Protein AF-A0A807ZI70-F1 (afdb_monomer_lite)

Foldseek 3Di:
DDAADPPLADPVRHFDCFDPVDPRHGDDGDPVNVVVVVVVLVVLLVVQVHDDDPVDPCSSVVSVVSVVVVPFDDQFAVRGHPDPQVCAQWNHDNHTDTHGPPPPDDPVDDPPQDDDPDDDPPDDHPPVDPPFDADPNHTPPDPPPDD

Sequence (147 aa):
MHRIDSSTATPDNRFTEGDPTIPVPATTVTDDWLNAVQEELIAILAAANVTPDKANNAQVLAAIQRLIADKTGIAKVGVNGLVNPDGVTIKIDATGKISVVQSDKYDLGEFYYFRHPTLKPGFAPLQGGLISGVYQGKNITESLLSG

Secondary structure (DSSP, 8-state):
-----STTS-TTS-----BTTTTBPPPPPPHHHHHHHHHHHHHHHHHTT----TT-TTHHHHHHHHHHHTS-PSPBTTB--S----SSSEEE-SSS-EEE----S--TT----S--SS--TT-----SS---SEETTEETT--S---

Structure (mmCIF, N/CA/C/O backbone):
data_AF-A0A807ZI70-F1
#
_entry.id   AF-A0A807ZI70-F1
#
loop_
_atom_site.group_PDB
_atom_site.id
_atom_site.type_symbol
_atom_site.label_atom_id
_atom_site.label_alt_id
_atom_site.label_comp_id
_atom_site.label_asym_id
_atom_site.label_entity_id
_atom_site.label_seq_id
_atom_site.pdbx_PDB_ins_code
_atom_site.Cartn_x
_atom_site.Cartn_y
_atom_site.Cartn_z
_atom_site.occupancy
_atom_site.B_iso_or_equiv
_atom_site.auth_seq_id
_atom_site.auth_comp_id
_atom_site.auth_asym_id
_atom_site.auth_atom_id
_atom_site.pdbx_PDB_model_num
ATOM 1 N N . MET A 1 1 ? 18.109 -3.747 -9.708 1.00 76.75 1 MET A N 1
ATOM 2 C CA . MET A 1 1 ? 18.273 -3.118 -11.035 1.00 76.75 1 MET A CA 1
ATOM 3 C C . MET A 1 1 ? 19.755 -2.894 -11.279 1.00 76.75 1 MET A C 1
ATOM 5 O O . MET A 1 1 ? 20.442 -2.479 -10.348 1.00 76.75 1 MET A O 1
ATOM 9 N N . HIS A 1 2 ? 20.245 -3.136 -12.494 1.00 82.81 2 HIS A N 1
ATOM 1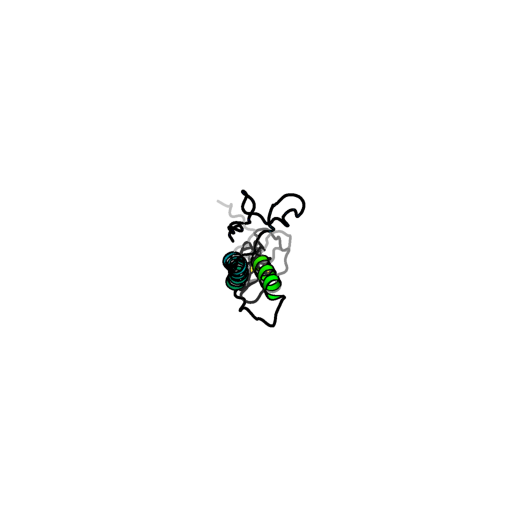0 C CA . HIS A 1 2 ? 21.621 -2.817 -12.888 1.00 82.81 2 HIS A CA 1
ATOM 11 C C . HIS A 1 2 ? 21.653 -1.690 -13.928 1.00 82.81 2 HIS A C 1
ATOM 13 O O . HIS A 1 2 ? 20.634 -1.294 -14.500 1.00 82.81 2 HIS A O 1
ATOM 19 N N . ARG A 1 3 ? 22.840 -1.115 -14.123 1.00 83.00 3 ARG A N 1
ATOM 20 C CA . ARG A 1 3 ? 23.084 -0.133 -15.181 1.00 83.00 3 ARG A CA 1
ATOM 21 C C . ARG A 1 3 ? 23.293 -0.840 -16.526 1.00 83.00 3 ARG A C 1
ATOM 23 O O . ARG A 1 3 ? 23.625 -2.021 -16.536 1.00 83.00 3 ARG A O 1
ATOM 30 N N . ILE A 1 4 ? 23.083 -0.123 -17.633 1.00 84.31 4 ILE A N 1
ATOM 31 C CA . ILE A 1 4 ? 23.275 -0.670 -18.984 1.00 84.31 4 ILE A CA 1
ATOM 32 C C . ILE A 1 4 ? 24.761 -0.952 -19.220 1.00 84.31 4 ILE A C 1
ATOM 34 O O . ILE A 1 4 ? 25.595 -0.074 -19.027 1.00 84.31 4 ILE A O 1
ATOM 38 N N . ASP A 1 5 ? 25.075 -2.171 -19.632 1.00 80.44 5 ASP A N 1
ATOM 39 C CA . ASP A 1 5 ? 26.433 -2.713 -19.762 1.00 80.44 5 ASP A CA 1
ATOM 40 C C . ASP A 1 5 ? 26.766 -3.144 -21.201 1.00 80.44 5 ASP A C 1
ATOM 42 O O . ASP A 1 5 ? 27.780 -3.791 -21.460 1.00 80.44 5 ASP A O 1
ATOM 46 N N . SER A 1 6 ? 25.930 -2.739 -22.166 1.00 80.00 6 SER A N 1
ATOM 47 C CA . SER A 1 6 ? 26.211 -2.914 -23.593 1.00 80.00 6 SER A CA 1
ATOM 48 C C . SER A 1 6 ? 27.553 -2.273 -23.973 1.00 80.00 6 SER A C 1
ATOM 50 O O . SER A 1 6 ? 27.925 -1.227 -23.439 1.00 80.00 6 SER A O 1
ATOM 52 N N . SER A 1 7 ? 28.231 -2.809 -24.990 1.00 77.19 7 SER A N 1
ATOM 53 C CA . SER A 1 7 ? 29.491 -2.248 -25.514 1.00 77.19 7 SER A CA 1
ATOM 54 C C . SER A 1 7 ? 29.374 -0.811 -26.050 1.00 77.19 7 SER A C 1
ATOM 56 O O . SER A 1 7 ? 30.380 -0.173 -26.341 1.00 77.19 7 SER A O 1
ATOM 58 N N . THR A 1 8 ? 28.147 -0.315 -26.212 1.00 77.62 8 THR A N 1
ATOM 59 C CA . THR A 1 8 ? 27.791 1.036 -26.675 1.00 77.62 8 THR A CA 1
ATOM 60 C C . THR A 1 8 ? 27.293 1.950 -25.547 1.00 77.62 8 THR A C 1
ATOM 62 O O . THR A 1 8 ? 26.778 3.040 -25.801 1.00 77.62 8 THR A O 1
ATOM 65 N N . ALA A 1 9 ? 27.371 1.498 -24.294 1.00 76.75 9 ALA A N 1
ATOM 66 C CA . ALA A 1 9 ? 27.078 2.323 -23.131 1.00 76.75 9 ALA A CA 1
ATOM 67 C C . ALA A 1 9 ? 28.201 3.345 -22.901 1.00 76.75 9 ALA A C 1
ATOM 69 O O . ALA A 1 9 ? 29.354 3.138 -23.286 1.00 76.75 9 ALA A O 1
ATOM 70 N N . THR A 1 10 ? 27.875 4.460 -22.249 1.00 77.88 10 THR A N 1
ATOM 71 C CA . THR A 1 10 ? 28.910 5.397 -21.794 1.00 77.88 10 THR A CA 1
ATOM 72 C C . THR A 1 10 ? 29.810 4.739 -20.736 1.00 77.88 10 THR A C 1
ATOM 74 O O . THR A 1 10 ? 29.374 3.787 -20.087 1.00 77.88 10 THR A O 1
ATOM 77 N N . PRO A 1 11 ? 31.030 5.257 -20.480 1.00 79.81 11 PRO A N 1
ATOM 78 C CA . PRO A 1 11 ? 31.913 4.724 -19.432 1.00 79.81 11 PRO A CA 1
ATOM 79 C C . PRO A 1 11 ? 31.269 4.652 -18.034 1.00 79.81 11 PRO A C 1
ATOM 81 O O . PRO A 1 11 ? 31.683 3.853 -17.200 1.00 79.81 11 PRO A O 1
ATOM 84 N N . ASP A 1 12 ? 30.224 5.453 -17.794 1.00 81.38 12 ASP A N 1
ATOM 85 C CA . ASP A 1 12 ? 29.448 5.473 -16.549 1.00 81.38 12 ASP A CA 1
ATOM 86 C C . ASP A 1 12 ? 28.244 4.508 -16.546 1.00 81.38 12 ASP A C 1
ATOM 88 O O . ASP A 1 12 ? 27.411 4.558 -15.626 1.00 81.38 12 ASP A O 1
ATOM 92 N N . ASN A 1 13 ? 28.124 3.642 -17.557 1.00 82.88 13 ASN A N 1
ATOM 93 C CA . ASN A 1 13 ? 27.017 2.706 -17.761 1.00 82.88 13 ASN A CA 1
ATOM 94 C C . ASN A 1 13 ? 25.658 3.429 -17.875 1.00 82.88 13 ASN A C 1
ATOM 96 O O . ASN A 1 13 ? 24.689 3.122 -17.175 1.00 82.88 13 ASN A O 1
ATOM 100 N N . ARG A 1 14 ? 25.593 4.466 -18.720 1.00 82.62 14 ARG A N 1
ATOM 101 C CA . ARG A 1 14 ? 24.360 5.210 -19.038 1.00 82.62 14 ARG A CA 1
ATOM 102 C C . ARG A 1 14 ? 24.062 5.172 -20.535 1.00 82.62 14 ARG A C 1
ATOM 104 O O . ARG A 1 14 ? 24.955 4.945 -21.348 1.00 82.62 14 ARG A O 1
ATOM 111 N N . PHE A 1 15 ? 22.805 5.451 -20.871 1.00 84.06 15 PHE A N 1
ATOM 112 C CA . PHE A 1 15 ? 22.347 5.618 -22.246 1.00 84.06 15 PHE A CA 1
ATOM 113 C C . PHE A 1 15 ? 22.920 6.891 -22.879 1.00 84.06 15 PHE A C 1
ATOM 115 O O . PHE A 1 15 ? 23.014 7.930 -22.221 1.00 84.06 15 PHE A O 1
ATOM 122 N N . THR A 1 16 ? 23.271 6.801 -24.157 1.00 80.75 16 THR A N 1
ATOM 123 C CA . THR A 1 16 ? 23.606 7.925 -25.032 1.00 80.75 16 THR A CA 1
ATOM 124 C C . THR A 1 16 ? 22.874 7.762 -26.362 1.00 80.75 16 THR A C 1
ATOM 126 O O . THR A 1 16 ? 22.798 6.657 -26.898 1.00 80.75 16 THR A O 1
ATOM 129 N N . GLU A 1 17 ? 22.365 8.864 -26.912 1.00 80.56 17 GLU A N 1
ATOM 130 C CA . GLU A 1 17 ? 21.802 8.910 -28.273 1.00 80.56 17 GLU A CA 1
ATOM 131 C C . GLU A 1 17 ? 22.896 8.798 -29.351 1.00 80.56 17 GLU A C 1
ATOM 133 O O . GLU A 1 17 ? 22.609 8.725 -30.544 1.00 80.56 17 GLU A O 1
ATOM 138 N N . GLY A 1 18 ? 24.164 8.774 -28.925 1.00 78.81 18 GLY A N 1
ATOM 139 C CA . GLY A 1 18 ? 25.308 8.906 -29.808 1.00 78.81 18 GLY A CA 1
ATOM 140 C C . GLY A 1 18 ? 25.425 10.325 -30.355 1.00 78.81 18 GLY A C 1
ATOM 141 O O . GLY A 1 18 ? 24.724 11.249 -29.942 1.00 78.81 18 GLY A O 1
ATOM 142 N N . ASP A 1 19 ? 26.338 10.496 -31.295 1.00 75.94 19 ASP A N 1
ATOM 143 C CA . ASP A 1 19 ? 26.445 11.700 -32.109 1.00 75.94 19 ASP A CA 1
ATOM 144 C C . ASP A 1 19 ? 26.695 11.219 -33.545 1.00 75.94 19 ASP A C 1
ATOM 146 O O . ASP A 1 19 ? 27.519 10.336 -33.744 1.00 75.94 19 ASP A O 1
ATOM 150 N N . PRO A 1 20 ? 25.969 11.684 -34.568 1.00 70.94 20 PRO A N 1
ATOM 151 C CA . PRO A 1 20 ? 26.279 11.334 -35.953 1.00 70.94 20 PRO A CA 1
ATOM 152 C C . PRO A 1 20 ? 27.442 12.161 -36.532 1.00 70.94 20 PRO A C 1
ATOM 154 O O . PRO A 1 20 ? 27.956 11.827 -37.599 1.00 70.94 20 PRO A O 1
ATOM 157 N N . THR A 1 21 ? 27.856 13.244 -35.865 1.00 73.81 21 THR A N 1
ATOM 158 C CA . THR A 1 21 ? 28.938 14.148 -36.300 1.00 73.81 21 THR A CA 1
ATOM 159 C C . THR A 1 21 ? 30.324 13.728 -35.795 1.00 73.81 21 THR A C 1
ATOM 161 O O . THR A 1 21 ? 31.340 14.094 -36.386 1.00 73.81 21 THR A O 1
ATOM 164 N N . ILE A 1 22 ? 30.368 12.899 -34.751 1.00 71.12 22 ILE A N 1
ATOM 165 C CA . ILE A 1 22 ? 31.549 12.224 -34.192 1.00 71.12 22 ILE A CA 1
ATOM 166 C C . ILE A 1 22 ? 31.190 10.738 -34.155 1.00 71.12 22 ILE A C 1
ATOM 168 O O . ILE A 1 22 ? 30.073 10.468 -33.775 1.00 71.12 22 ILE A O 1
ATOM 172 N N . PRO A 1 23 ? 32.038 9.755 -34.503 1.00 72.50 23 PRO A N 1
ATOM 173 C CA . PRO A 1 23 ? 31.639 8.340 -34.596 1.00 72.50 23 PRO A CA 1
ATOM 174 C C . PRO A 1 23 ? 31.345 7.682 -33.225 1.00 72.50 23 PRO A C 1
ATOM 176 O O . PRO A 1 23 ? 32.027 6.747 -32.810 1.00 72.50 23 PRO A O 1
ATOM 179 N N . VAL A 1 24 ? 30.327 8.169 -32.513 1.00 73.88 24 VAL A N 1
ATOM 180 C CA . VAL A 1 24 ? 29.835 7.668 -31.231 1.00 73.88 24 VAL A CA 1
ATOM 181 C C . VAL A 1 24 ? 28.487 6.997 -31.493 1.00 73.88 24 VAL A C 1
ATOM 183 O O . VAL A 1 24 ? 27.502 7.693 -31.746 1.00 73.88 24 VAL A O 1
ATOM 186 N N . PRO A 1 25 ? 28.417 5.657 -31.462 1.00 74.06 25 PRO A N 1
ATOM 187 C CA . PRO A 1 25 ? 27.164 4.942 -31.662 1.00 74.06 25 PRO A CA 1
ATOM 188 C C . PRO A 1 25 ? 26.186 5.202 -30.508 1.00 74.06 25 PRO A C 1
ATOM 190 O O . PRO A 1 25 ? 26.596 5.383 -29.360 1.00 74.06 25 PRO A O 1
ATOM 193 N N . ALA A 1 26 ? 24.889 5.179 -30.816 1.00 81.94 26 ALA A N 1
ATOM 194 C CA . ALA A 1 26 ? 23.838 5.177 -29.805 1.00 81.94 26 ALA A CA 1
ATOM 195 C C . ALA A 1 26 ? 23.892 3.891 -28.964 1.00 81.94 26 ALA A C 1
ATOM 197 O O . ALA A 1 26 ? 24.296 2.827 -29.447 1.00 81.94 26 ALA A O 1
ATOM 198 N N . THR A 1 27 ? 23.459 3.973 -27.707 1.00 82.56 27 THR A N 1
ATOM 199 C CA . THR A 1 27 ? 23.416 2.810 -26.820 1.00 82.56 27 THR A CA 1
ATOM 200 C C . THR A 1 27 ? 22.381 1.797 -27.301 1.00 82.56 27 THR A C 1
ATOM 202 O O . THR A 1 27 ? 21.188 2.083 -27.372 1.00 82.56 27 THR A O 1
ATOM 205 N N . THR A 1 28 ? 22.831 0.577 -27.576 1.00 81.44 28 THR A N 1
ATOM 206 C CA . THR A 1 28 ? 21.963 -0.570 -27.841 1.00 81.44 28 THR A CA 1
ATOM 207 C C . THR A 1 28 ? 21.387 -1.076 -26.523 1.00 81.44 28 THR A C 1
ATOM 209 O O . THR A 1 28 ? 22.128 -1.469 -25.623 1.00 81.44 28 THR A O 1
ATOM 212 N N . VAL A 1 29 ? 20.061 -1.063 -26.400 1.00 80.00 29 VAL A N 1
ATOM 213 C CA . VAL A 1 29 ? 19.369 -1.584 -25.215 1.00 80.00 29 VAL A CA 1
ATOM 214 C C . VAL A 1 29 ? 19.426 -3.112 -25.239 1.00 80.00 29 VAL A C 1
ATOM 216 O O . VAL A 1 29 ? 18.955 -3.730 -26.193 1.00 80.00 29 VAL A O 1
ATOM 219 N N . THR A 1 30 ? 20.017 -3.716 -24.207 1.00 82.06 30 THR A N 1
ATOM 220 C CA . THR A 1 30 ? 20.101 -5.174 -24.054 1.00 82.06 30 THR A CA 1
ATOM 221 C C . THR A 1 30 ? 18.815 -5.744 -23.458 1.00 82.06 30 THR A C 1
ATOM 223 O O . THR A 1 30 ? 18.086 -5.072 -22.723 1.00 82.06 30 THR A O 1
ATOM 226 N N . ASP A 1 31 ? 18.534 -7.003 -23.785 1.00 83.38 31 ASP A N 1
ATOM 227 C CA . ASP A 1 31 ? 17.442 -7.788 -23.209 1.00 83.38 31 ASP A CA 1
ATOM 228 C C . ASP A 1 31 ? 17.618 -7.983 -21.700 1.00 83.38 31 ASP A C 1
ATOM 230 O O . ASP A 1 31 ? 16.652 -7.833 -20.956 1.00 83.38 31 ASP A O 1
ATOM 234 N N . ASP A 1 32 ? 18.848 -8.219 -21.242 1.00 84.06 32 ASP A N 1
ATOM 235 C CA . ASP A 1 32 ? 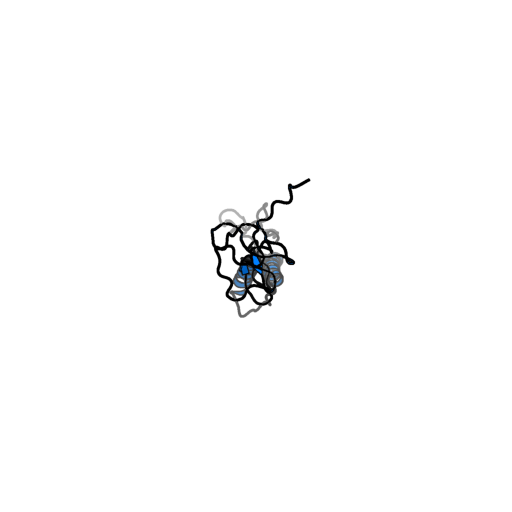19.190 -8.317 -19.819 1.00 84.06 32 ASP A CA 1
ATOM 236 C C . ASP A 1 32 ? 18.745 -7.074 -19.030 1.00 84.06 32 ASP A C 1
ATOM 238 O O . ASP A 1 32 ? 18.062 -7.186 -18.012 1.00 84.06 32 ASP A O 1
ATOM 242 N N . TRP A 1 33 ? 18.995 -5.873 -19.566 1.00 86.69 33 TRP A N 1
ATOM 243 C CA . TRP A 1 33 ? 18.580 -4.630 -18.916 1.00 86.69 33 TRP A CA 1
ATOM 244 C C . TRP A 1 33 ? 17.053 -4.488 -18.822 1.00 86.69 33 TRP A C 1
ATOM 246 O O . TRP A 1 33 ? 16.527 -4.097 -17.777 1.00 86.69 33 TRP A O 1
ATOM 256 N N . LEU A 1 34 ? 16.319 -4.823 -19.890 1.00 86.50 34 LEU A N 1
ATOM 257 C CA . LEU A 1 34 ? 14.850 -4.776 -19.890 1.00 86.50 34 LEU A CA 1
ATOM 258 C C . LEU A 1 34 ? 14.240 -5.839 -18.967 1.00 86.50 34 LEU A C 1
ATOM 260 O O . LEU A 1 34 ? 13.275 -5.549 -18.258 1.00 86.50 34 LEU A O 1
ATOM 264 N N . ASN A 1 35 ? 14.827 -7.036 -18.925 1.00 87.12 35 ASN A N 1
ATOM 265 C CA . ASN A 1 35 ? 14.425 -8.097 -18.007 1.00 87.12 35 ASN A CA 1
ATOM 266 C C . ASN A 1 35 ? 14.677 -7.684 -16.556 1.00 87.12 35 ASN A C 1
ATOM 268 O O . ASN A 1 35 ? 13.803 -7.861 -15.715 1.00 87.12 35 ASN A O 1
ATOM 272 N N . ALA A 1 36 ? 15.807 -7.044 -16.257 1.00 87.19 36 ALA A N 1
ATOM 273 C CA . ALA A 1 36 ? 16.072 -6.540 -14.916 1.00 87.19 36 ALA A CA 1
ATOM 274 C C . ALA A 1 36 ? 15.079 -5.456 -14.478 1.00 87.19 36 ALA A C 1
ATOM 276 O O . ALA A 1 36 ? 14.688 -5.427 -13.313 1.00 87.19 36 ALA A O 1
ATOM 277 N N . VAL A 1 37 ? 14.636 -4.575 -15.383 1.00 88.62 37 VAL A N 1
ATOM 278 C CA . VAL A 1 37 ? 13.547 -3.626 -15.083 1.00 88.62 37 VAL A CA 1
ATOM 279 C C . VAL A 1 37 ? 12.239 -4.369 -14.816 1.00 88.62 37 VAL A C 1
ATOM 281 O O . VAL A 1 37 ? 11.534 -4.039 -13.863 1.00 88.62 37 VAL A O 1
ATOM 284 N N . GLN A 1 38 ? 11.916 -5.380 -15.625 1.00 88.50 38 GLN A N 1
ATOM 285 C CA . GLN A 1 38 ? 10.713 -6.188 -15.437 1.00 88.50 38 GLN A CA 1
ATOM 286 C C . GLN A 1 38 ? 10.713 -6.898 -14.077 1.00 88.50 38 GLN A C 1
ATOM 288 O O . GLN A 1 38 ? 9.734 -6.793 -13.342 1.00 88.50 38 GLN A O 1
ATOM 293 N N . GLU A 1 39 ? 11.806 -7.568 -13.714 1.00 91.38 39 GLU A N 1
ATOM 2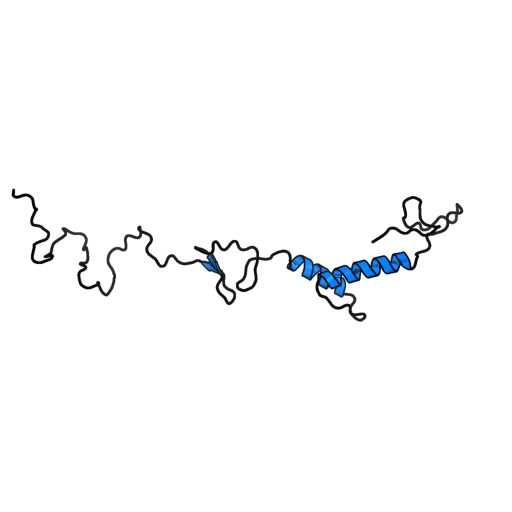94 C CA . GLU A 1 39 ? 11.917 -8.301 -12.450 1.00 91.38 39 GLU A CA 1
ATOM 295 C C . GLU A 1 39 ? 11.796 -7.380 -11.229 1.00 91.38 39 GLU A C 1
ATOM 297 O O . GLU A 1 39 ? 11.148 -7.739 -10.249 1.00 91.38 39 GLU A O 1
ATOM 302 N N . GLU A 1 40 ? 12.318 -6.152 -11.288 1.00 90.88 40 GLU A N 1
ATOM 303 C CA . GLU A 1 40 ? 12.143 -5.168 -10.209 1.00 90.88 40 GLU A CA 1
ATOM 304 C C . GLU A 1 40 ? 10.679 -4.739 -10.044 1.00 90.88 40 GLU A C 1
ATOM 306 O O . GLU A 1 40 ? 10.172 -4.639 -8.924 1.00 90.88 40 GLU A O 1
ATOM 311 N N . LEU A 1 41 ? 9.960 -4.527 -11.151 1.00 90.94 41 LEU A N 1
ATOM 312 C CA . LEU A 1 41 ? 8.531 -4.204 -11.106 1.00 90.94 41 LEU A CA 1
ATOM 313 C C . LEU A 1 41 ? 7.696 -5.386 -10.588 1.00 90.94 41 LEU A C 1
ATOM 315 O O . LEU A 1 41 ? 6.756 -5.184 -9.814 1.00 90.94 41 LEU A O 1
ATOM 319 N N . ILE A 1 42 ? 8.056 -6.616 -10.963 1.00 91.88 42 ILE A N 1
ATOM 320 C CA . ILE A 1 42 ? 7.435 -7.843 -10.448 1.00 91.88 42 ILE A CA 1
ATOM 321 C C . ILE A 1 42 ? 7.738 -8.028 -8.957 1.00 91.88 42 ILE A C 1
ATOM 323 O O . ILE A 1 42 ? 6.838 -8.390 -8.201 1.00 91.88 42 ILE A O 1
ATOM 327 N N . ALA A 1 43 ? 8.948 -7.708 -8.495 1.00 89.75 43 ALA A N 1
ATOM 328 C CA . ALA A 1 43 ? 9.302 -7.757 -7.079 1.00 89.75 43 ALA A CA 1
ATOM 329 C C . ALA A 1 43 ? 8.459 -6.781 -6.237 1.00 89.75 43 ALA A C 1
ATOM 331 O O . ALA A 1 43 ? 8.028 -7.136 -5.139 1.00 89.75 43 ALA A O 1
ATOM 332 N N . ILE A 1 44 ? 8.151 -5.585 -6.757 1.00 90.75 44 ILE A N 1
ATOM 333 C CA . ILE A 1 44 ? 7.235 -4.631 -6.103 1.00 90.75 44 ILE A CA 1
ATOM 334 C C . ILE A 1 44 ? 5.818 -5.215 -5.995 1.00 90.75 44 ILE A C 1
ATOM 336 O O . ILE A 1 44 ? 5.190 -5.125 -4.937 1.00 90.75 44 ILE A O 1
ATOM 340 N N . LEU A 1 45 ? 5.313 -5.833 -7.067 1.00 90.81 45 LEU A N 1
ATOM 341 C CA . LEU A 1 45 ? 4.007 -6.504 -7.070 1.00 90.81 45 LEU A CA 1
ATOM 342 C C . LEU A 1 45 ? 3.970 -7.663 -6.064 1.00 90.81 45 LEU A C 1
ATOM 344 O O . LEU A 1 45 ? 3.023 -7.766 -5.282 1.00 90.81 45 LEU A O 1
ATOM 348 N N . ALA A 1 46 ? 5.026 -8.479 -6.028 1.00 89.81 46 ALA A N 1
ATOM 349 C CA . ALA A 1 46 ? 5.178 -9.579 -5.084 1.00 89.81 46 ALA A CA 1
ATOM 350 C C . ALA A 1 46 ? 5.202 -9.083 -3.630 1.00 89.81 46 ALA A C 1
ATOM 352 O O . ALA A 1 46 ? 4.478 -9.616 -2.791 1.00 89.81 46 ALA A O 1
ATOM 353 N N . ALA A 1 47 ? 5.950 -8.014 -3.338 1.00 86.69 47 ALA A N 1
ATOM 354 C CA . ALA A 1 47 ? 5.983 -7.396 -2.012 1.00 86.69 47 ALA A CA 1
ATOM 355 C C . ALA A 1 47 ? 4.598 -6.890 -1.567 1.00 86.69 47 ALA A C 1
ATOM 357 O O . ALA A 1 47 ? 4.257 -6.962 -0.388 1.00 86.69 47 ALA A O 1
ATOM 358 N N . ALA A 1 48 ? 3.781 -6.411 -2.507 1.00 87.19 48 ALA A N 1
ATOM 359 C CA . ALA A 1 48 ? 2.415 -5.958 -2.253 1.00 87.19 48 ALA A CA 1
ATOM 360 C C . ALA A 1 48 ? 1.360 -7.086 -2.268 1.00 87.19 48 ALA A C 1
ATOM 362 O O . ALA A 1 48 ? 0.169 -6.801 -2.112 1.00 87.19 48 ALA A O 1
ATOM 363 N N . ASN A 1 49 ? 1.761 -8.350 -2.467 1.00 87.31 49 ASN A N 1
ATOM 364 C CA . ASN A 1 49 ? 0.865 -9.494 -2.689 1.00 87.31 49 ASN A CA 1
ATOM 365 C C . ASN A 1 49 ? -0.152 -9.259 -3.827 1.00 87.31 49 ASN A C 1
ATOM 367 O O . ASN A 1 49 ? -1.334 -9.591 -3.704 1.00 87.31 49 ASN A O 1
ATOM 371 N N . VAL A 1 50 ? 0.293 -8.651 -4.929 1.00 88.56 50 VAL A N 1
ATOM 372 C CA . VAL A 1 50 ? -0.510 -8.416 -6.137 1.00 88.56 50 VAL A CA 1
ATOM 373 C C . VAL A 1 50 ? -0.081 -9.400 -7.221 1.00 88.56 50 VAL A C 1
ATOM 375 O O . VAL A 1 50 ? 1.094 -9.475 -7.571 1.00 88.56 50 VAL A O 1
ATOM 378 N N . THR A 1 51 ? -1.034 -10.153 -7.770 1.00 90.75 51 THR A N 1
ATOM 379 C CA . THR A 1 51 ? -0.774 -11.048 -8.904 1.00 90.75 51 THR A CA 1
ATOM 380 C C . THR A 1 51 ? -0.604 -10.230 -10.188 1.00 90.75 51 THR A C 1
ATOM 382 O O . THR A 1 51 ? -1.476 -9.407 -10.478 1.00 90.75 51 THR A O 1
ATOM 385 N N . PRO A 1 52 ? 0.472 -10.450 -10.966 1.00 88.38 52 PRO A N 1
ATOM 386 C CA . PRO A 1 52 ? 0.662 -9.765 -12.235 1.00 88.38 52 PRO A CA 1
ATOM 387 C C . PRO A 1 52 ? -0.465 -10.065 -13.229 1.00 88.38 52 PRO A C 1
ATOM 389 O O . PRO A 1 52 ? -0.807 -11.225 -13.457 1.00 88.38 52 PRO A O 1
ATOM 392 N N . ASP A 1 53 ? -1.005 -9.022 -13.853 1.00 90.56 53 ASP A N 1
ATOM 393 C CA . ASP A 1 53 ? -2.034 -9.116 -14.888 1.00 90.56 53 ASP A CA 1
ATOM 394 C C . ASP A 1 53 ? -1.624 -8.301 -16.120 1.00 90.56 53 ASP A C 1
ATOM 396 O O . ASP A 1 53 ? -1.414 -7.088 -16.056 1.00 90.56 53 ASP A O 1
ATOM 400 N N . LYS A 1 54 ? -1.524 -8.974 -17.270 1.00 87.12 54 LYS A N 1
ATOM 401 C CA . LYS A 1 54 ? -1.153 -8.363 -18.552 1.00 87.12 54 LYS A CA 1
ATOM 402 C C . LYS A 1 54 ? -2.202 -7.369 -19.059 1.00 87.12 54 LYS A C 1
ATOM 404 O O . LYS A 1 54 ? -1.856 -6.464 -19.813 1.00 87.12 54 LYS A O 1
ATOM 409 N N . ALA A 1 55 ? -3.468 -7.530 -18.680 1.00 89.94 55 ALA A N 1
ATOM 410 C CA . ALA A 1 55 ? -4.533 -6.611 -19.070 1.00 89.94 55 ALA A CA 1
ATOM 411 C C . ALA A 1 55 ? -4.548 -5.324 -18.223 1.00 89.94 55 ALA A C 1
ATOM 413 O O . ALA A 1 55 ? -5.259 -4.377 -18.563 1.00 89.94 55 ALA A O 1
ATOM 414 N N . ASN A 1 56 ? -3.767 -5.268 -17.136 1.00 86.38 56 ASN A N 1
ATOM 415 C CA . ASN A 1 56 ? -3.802 -4.184 -16.165 1.00 86.38 56 ASN A CA 1
ATOM 416 C C . ASN A 1 56 ? -2.488 -3.385 -16.114 1.00 86.38 56 ASN A C 1
ATOM 418 O O . ASN A 1 56 ? -1.507 -3.779 -15.485 1.00 86.38 56 ASN A O 1
ATOM 422 N N . ASN A 1 57 ? -2.506 -2.175 -16.672 1.00 87.88 57 ASN A N 1
ATOM 423 C CA . ASN A 1 57 ? -1.352 -1.267 -16.643 1.00 87.88 57 ASN A CA 1
ATOM 424 C C . ASN A 1 57 ? -1.242 -0.437 -15.347 1.00 87.88 57 ASN A C 1
ATOM 426 O O . ASN A 1 57 ? -0.276 0.300 -15.173 1.00 87.88 57 ASN A O 1
ATOM 430 N N . ALA A 1 58 ? -2.204 -0.546 -14.425 1.00 89.88 58 ALA A N 1
ATOM 431 C CA . ALA A 1 58 ? -2.224 0.191 -13.157 1.00 89.88 58 ALA A CA 1
ATOM 432 C C . ALA A 1 58 ? -1.736 -0.642 -11.952 1.00 89.88 58 ALA A C 1
ATOM 434 O O . ALA A 1 58 ? -1.730 -0.158 -10.821 1.00 89.88 58 ALA A O 1
ATOM 435 N N . GLN A 1 59 ? -1.303 -1.886 -12.172 1.00 90.69 59 GLN A N 1
ATOM 436 C CA . GLN A 1 59 ? -0.921 -2.823 -11.109 1.00 90.69 59 GLN A CA 1
ATOM 437 C C . GLN A 1 59 ? 0.261 -2.349 -10.245 1.00 90.69 59 GLN A C 1
ATOM 439 O O . GLN A 1 59 ? 0.216 -2.487 -9.024 1.00 90.69 59 GLN A O 1
ATOM 444 N N . VAL A 1 60 ? 1.287 -1.726 -10.840 1.00 90.62 60 VAL A N 1
ATOM 445 C CA . VAL A 1 60 ? 2.445 -1.191 -10.094 1.00 90.62 60 VAL A CA 1
ATOM 446 C C . VAL A 1 60 ? 2.020 -0.027 -9.196 1.00 90.62 60 VAL A C 1
ATOM 448 O O . VAL A 1 60 ? 2.423 0.048 -8.037 1.00 90.62 60 VAL A O 1
ATOM 451 N N . LEU A 1 61 ? 1.152 0.855 -9.702 1.00 89.69 61 LEU A N 1
ATOM 452 C CA . LEU A 1 61 ? 0.594 1.955 -8.918 1.00 89.69 61 LEU A CA 1
ATOM 453 C C . LEU A 1 61 ? -0.209 1.422 -7.723 1.00 89.69 61 LEU A C 1
ATOM 455 O O . LEU A 1 61 ? -0.007 1.882 -6.600 1.00 89.69 61 LEU A O 1
ATOM 459 N N . ALA A 1 62 ? -1.072 0.429 -7.953 1.00 88.50 62 ALA A N 1
ATOM 460 C CA . ALA A 1 62 ? -1.857 -0.208 -6.899 1.00 88.50 62 ALA A CA 1
ATOM 461 C C . ALA A 1 62 ? -0.965 -0.888 -5.842 1.00 88.50 62 ALA A C 1
ATOM 463 O O . ALA A 1 62 ? -1.219 -0.757 -4.644 1.00 88.50 62 ALA A O 1
ATOM 464 N N . ALA A 1 63 ? 0.111 -1.559 -6.266 1.00 89.00 63 ALA A N 1
ATOM 465 C CA . ALA A 1 63 ? 1.086 -2.171 -5.367 1.00 89.00 63 ALA A CA 1
ATOM 466 C C . ALA A 1 63 ? 1.796 -1.134 -4.486 1.00 89.00 63 ALA A C 1
ATOM 468 O O . ALA A 1 63 ? 1.853 -1.300 -3.270 1.00 89.00 63 ALA A O 1
ATOM 469 N N . ILE A 1 64 ? 2.268 -0.027 -5.067 1.00 89.25 64 ILE A N 1
ATOM 470 C CA . ILE A 1 64 ? 2.914 1.060 -4.316 1.00 89.25 64 ILE A CA 1
ATOM 471 C C . ILE A 1 64 ? 1.939 1.684 -3.313 1.00 89.25 64 ILE A C 1
ATOM 473 O O . ILE A 1 64 ? 2.289 1.867 -2.149 1.00 89.25 64 ILE A O 1
ATOM 477 N N . GLN A 1 65 ? 0.705 1.976 -3.731 1.00 87.94 65 GLN A N 1
ATOM 478 C CA . GLN A 1 65 ? -0.321 2.520 -2.837 1.00 87.94 65 GLN A CA 1
ATOM 479 C C . GLN A 1 65 ? -0.600 1.585 -1.658 1.00 87.94 65 GLN A C 1
ATOM 481 O O . GLN A 1 65 ? -0.714 2.049 -0.525 1.00 87.94 65 GLN A O 1
ATOM 486 N N . ARG A 1 66 ? -0.647 0.273 -1.905 1.00 84.69 66 ARG A N 1
ATOM 487 C CA . ARG A 1 66 ? -0.824 -0.738 -0.860 1.00 84.69 66 ARG A CA 1
ATOM 488 C C . ARG A 1 66 ? 0.366 -0.799 0.097 1.00 84.69 66 ARG A C 1
ATOM 490 O O . ARG A 1 66 ? 0.160 -0.755 1.303 1.00 84.69 66 ARG A O 1
ATOM 497 N N . LEU A 1 67 ? 1.593 -0.813 -0.423 1.00 84.94 67 LEU A N 1
ATOM 498 C CA . LEU A 1 67 ? 2.820 -0.808 0.386 1.00 84.94 67 LEU A CA 1
ATOM 499 C C . LEU A 1 67 ? 2.955 0.454 1.252 1.00 84.94 67 LEU A C 1
ATOM 501 O O . LEU A 1 67 ? 3.500 0.394 2.352 1.00 84.94 67 LEU A O 1
ATOM 505 N N . ILE A 1 68 ? 2.469 1.600 0.767 1.00 82.94 68 ILE A N 1
ATOM 506 C CA . ILE A 1 68 ? 2.444 2.855 1.529 1.00 82.94 68 ILE A CA 1
ATOM 507 C C . ILE A 1 68 ? 1.337 2.824 2.589 1.00 82.94 68 ILE A C 1
ATOM 509 O O . ILE A 1 68 ? 1.582 3.227 3.723 1.00 82.94 68 ILE A O 1
ATOM 513 N N . ALA A 1 69 ? 0.144 2.326 2.251 1.00 69.38 69 ALA A N 1
ATOM 514 C CA . ALA A 1 69 ? -0.965 2.194 3.197 1.00 69.38 69 ALA A CA 1
ATOM 515 C C . ALA A 1 69 ? -0.656 1.214 4.345 1.00 69.38 69 ALA A C 1
ATOM 517 O O . ALA A 1 69 ? -1.106 1.435 5.469 1.00 69.38 69 ALA A O 1
ATOM 518 N N . ASP A 1 70 ? 0.155 0.183 4.086 1.00 64.88 70 ASP A N 1
ATOM 519 C CA . ASP A 1 70 ? 0.638 -0.756 5.106 1.00 64.88 70 ASP A CA 1
ATOM 520 C C . ASP A 1 70 ? 1.628 -0.122 6.101 1.00 64.88 70 ASP A C 1
ATOM 522 O O . ASP A 1 70 ? 1.823 -0.653 7.197 1.00 64.88 70 ASP A O 1
ATOM 526 N N . LYS A 1 71 ? 2.218 1.047 5.801 1.00 60.16 71 LYS A N 1
ATOM 527 C CA . LYS A 1 71 ? 3.027 1.801 6.774 1.00 60.16 71 LYS A CA 1
ATOM 528 C C . LYS A 1 71 ? 2.128 2.597 7.726 1.00 60.16 71 LYS A C 1
ATOM 530 O O . LYS A 1 71 ? 2.043 3.817 7.676 1.00 60.16 71 LYS A O 1
ATOM 535 N N . THR A 1 72 ? 1.470 1.827 8.594 1.00 61.44 72 THR A N 1
ATOM 536 C CA . THR A 1 72 ? 0.781 2.175 9.846 1.00 61.44 72 THR A CA 1
ATOM 537 C C . THR A 1 72 ? -0.119 3.418 9.777 1.00 61.44 72 THR A C 1
ATOM 539 O O . THR A 1 72 ? 0.312 4.526 10.068 1.00 61.44 72 THR A O 1
ATOM 542 N N . GLY A 1 73 ? -1.404 3.232 9.456 1.00 67.50 73 GLY A N 1
ATOM 543 C CA . GLY A 1 73 ? -2.488 4.176 9.797 1.00 67.50 73 GLY A CA 1
ATOM 544 C C . GLY A 1 73 ? -2.937 4.008 11.255 1.00 67.50 73 GLY A C 1
ATOM 545 O O . GLY A 1 73 ? -2.458 3.094 11.892 1.00 67.50 73 GLY A O 1
ATOM 546 N N . ILE A 1 74 ? -3.827 4.848 11.805 1.00 58.66 74 ILE A N 1
ATOM 547 C CA . ILE A 1 74 ? -4.360 4.804 13.196 1.00 58.66 74 ILE A CA 1
ATOM 548 C C . ILE A 1 74 ? -4.913 3.419 13.617 1.00 58.66 74 ILE A C 1
ATOM 550 O O . ILE A 1 74 ? -5.544 2.739 12.813 1.00 58.66 74 ILE A O 1
ATOM 554 N N . ALA A 1 75 ? -4.695 3.021 14.882 1.00 61.97 75 ALA A N 1
ATOM 555 C CA . ALA A 1 75 ? -5.073 1.720 15.436 1.00 61.97 75 ALA A CA 1
ATOM 556 C C . ALA A 1 75 ? -6.581 1.525 15.374 1.00 61.97 75 ALA A C 1
ATOM 558 O O . ALA A 1 75 ? -7.337 2.364 15.854 1.00 61.97 75 ALA A O 1
ATOM 559 N N . LYS A 1 76 ? -7.006 0.405 14.798 1.00 56.91 76 LYS A N 1
ATOM 560 C CA . LYS A 1 76 ? -8.382 -0.072 14.833 1.00 56.91 76 LYS A CA 1
ATOM 561 C C . LYS A 1 76 ? -8.389 -1.351 15.650 1.00 56.91 76 LYS A C 1
ATOM 563 O O . LYS A 1 76 ? -7.367 -1.967 15.939 1.00 56.91 76 LYS A O 1
ATOM 568 N N . VAL A 1 77 ? -9.555 -1.782 16.052 1.00 56.88 77 VAL A N 1
ATOM 569 C CA . VAL A 1 77 ? -9.662 -3.104 16.659 1.00 56.88 77 VAL A CA 1
ATOM 570 C C . VAL A 1 77 ? -9.601 -4.200 15.628 1.00 56.88 77 VAL A C 1
ATOM 572 O O . VAL A 1 77 ? -10.151 -4.088 14.534 1.00 56.88 77 VAL A O 1
ATOM 575 N N . GLY A 1 78 ? -8.924 -5.268 16.036 1.00 59.59 78 GLY A N 1
ATOM 576 C CA . GLY A 1 78 ? -8.614 -6.396 15.182 1.00 59.59 78 GLY A CA 1
ATOM 577 C C . GLY A 1 78 ? -7.601 -6.040 14.093 1.00 59.59 78 GLY A C 1
ATOM 578 O O . GLY A 1 78 ? -7.199 -6.936 13.363 1.00 59.59 78 GLY A O 1
ATOM 579 N N . VAL A 1 79 ? -7.178 -4.769 13.974 1.00 61.66 79 VAL A N 1
ATOM 580 C CA . VAL A 1 79 ? -6.254 -4.274 12.943 1.00 61.66 79 VAL A CA 1
ATOM 581 C C . VAL A 1 79 ? -5.353 -3.165 13.508 1.00 61.66 79 VAL A C 1
ATOM 583 O O . VAL A 1 79 ? -5.777 -2.027 13.710 1.00 61.66 79 VAL A O 1
ATOM 586 N N . ASN A 1 80 ? -4.084 -3.498 13.739 1.00 55.12 80 ASN A N 1
ATOM 587 C CA . ASN A 1 80 ? -3.094 -2.642 14.399 1.00 55.12 80 ASN A CA 1
ATOM 588 C C . ASN A 1 80 ? -2.785 -1.342 13.618 1.00 55.12 80 ASN A C 1
ATOM 590 O O . ASN A 1 80 ? -2.771 -1.336 12.389 1.00 55.12 80 ASN A O 1
ATOM 594 N N . GLY A 1 81 ? -2.493 -0.248 14.339 1.00 66.69 81 GLY A N 1
ATOM 595 C CA . GLY A 1 81 ? -2.220 1.080 13.767 1.00 66.69 81 GLY A CA 1
ATOM 596 C C . GLY A 1 81 ? -1.714 2.153 14.774 1.00 66.69 81 GLY A C 1
ATOM 597 O O . GLY A 1 81 ? -1.390 1.799 15.895 1.00 66.69 81 GLY A O 1
ATOM 598 N N . LEU A 1 82 ? -1.643 3.448 14.405 1.00 66.31 82 LEU A N 1
ATOM 599 C CA . LEU A 1 82 ? -1.001 4.603 15.087 1.00 66.31 82 LEU A CA 1
ATOM 600 C C . LEU A 1 82 ? -1.854 5.426 16.072 1.00 66.31 82 LEU A C 1
ATOM 602 O O . LEU A 1 82 ? -1.438 6.510 16.482 1.00 66.31 82 LEU A O 1
ATOM 606 N N . VAL A 1 83 ? -3.040 4.966 16.472 1.00 63.22 83 VAL A N 1
ATOM 607 C CA . VAL A 1 83 ? -3.538 5.495 17.753 1.00 63.22 83 VAL A CA 1
ATOM 608 C C . VAL A 1 83 ? -2.624 4.857 18.785 1.00 63.22 83 VAL A C 1
ATOM 610 O O . VAL A 1 83 ? -2.254 3.698 18.623 1.00 63.22 83 VAL A O 1
ATOM 613 N N . ASN A 1 84 ? -2.218 5.627 19.789 1.00 61.50 84 ASN A N 1
ATOM 614 C CA . ASN A 1 84 ? -1.583 5.097 20.987 1.00 61.50 84 ASN A CA 1
ATOM 615 C C . ASN A 1 84 ? -2.697 4.856 22.013 1.00 61.50 84 ASN A C 1
ATOM 617 O O . ASN A 1 84 ? -2.880 5.694 22.899 1.00 61.50 84 ASN A O 1
ATOM 621 N N . PRO A 1 85 ? -3.519 3.794 21.870 1.00 63.47 85 PRO A N 1
ATOM 622 C CA . PRO A 1 85 ? -4.432 3.431 22.931 1.00 63.47 85 PRO A CA 1
ATOM 623 C C . PRO A 1 85 ? -3.553 3.027 24.118 1.00 63.47 85 PRO A C 1
ATOM 625 O O . PRO A 1 85 ? -2.714 2.137 24.003 1.00 63.47 85 PRO A O 1
ATOM 628 N N . ASP A 1 86 ? -3.695 3.685 25.259 1.00 62.19 86 ASP A N 1
ATOM 629 C CA . ASP A 1 86 ? -2.941 3.303 26.458 1.00 62.19 86 ASP A CA 1
ATOM 630 C C . ASP A 1 86 ? -3.463 1.984 27.077 1.00 62.19 86 ASP A C 1
ATOM 632 O O . ASP A 1 86 ? -2.906 1.492 28.054 1.00 62.19 86 ASP A O 1
ATOM 636 N N . GLY A 1 87 ? -4.546 1.407 26.532 1.00 60.69 87 GLY A N 1
ATOM 637 C CA . GLY A 1 87 ? -5.191 0.184 27.013 1.00 60.69 87 GLY A CA 1
ATOM 638 C C . GLY A 1 87 ? -5.906 0.346 28.358 1.00 60.69 87 GLY A C 1
ATOM 639 O O . GLY A 1 87 ? -6.516 -0.608 28.844 1.00 60.69 87 GLY A O 1
ATOM 640 N N . VAL A 1 88 ? -5.857 1.538 28.954 1.00 59.06 88 VAL A N 1
ATOM 641 C CA . VAL A 1 88 ? -6.296 1.825 30.325 1.00 59.06 88 VAL A CA 1
ATOM 642 C C . VAL A 1 88 ? -7.341 2.921 30.334 1.00 59.06 88 VAL A C 1
ATOM 644 O O . VAL A 1 88 ? -8.389 2.702 30.919 1.00 59.06 88 VAL A O 1
ATOM 647 N N . THR A 1 89 ? -7.083 4.031 29.653 1.00 62.28 89 THR A N 1
ATOM 648 C CA . THR A 1 89 ? -7.991 5.152 29.411 1.00 62.28 89 THR A CA 1
ATOM 649 C C . THR A 1 89 ? -8.498 5.139 27.983 1.00 62.28 89 THR A C 1
ATOM 651 O O . THR A 1 89 ? -9.505 5.760 27.738 1.00 62.28 89 THR A O 1
ATOM 654 N N . ILE A 1 90 ? -7.849 4.451 27.045 1.00 65.81 90 ILE A N 1
ATOM 655 C CA . ILE A 1 90 ? -8.173 4.326 25.623 1.00 65.81 90 ILE A CA 1
ATOM 656 C C . ILE A 1 90 ? -7.941 2.852 25.257 1.00 65.81 90 ILE A C 1
ATOM 658 O O . ILE A 1 90 ? -6.810 2.418 25.073 1.00 65.81 90 ILE A O 1
ATOM 662 N N . LYS A 1 91 ? -9.003 2.050 25.195 1.00 71.88 91 LYS A N 1
ATOM 663 C CA . LYS A 1 91 ? -8.995 0.629 24.812 1.00 71.88 91 LYS A CA 1
ATOM 664 C C . LYS A 1 91 ? -9.447 0.426 23.379 1.00 71.88 91 LYS A C 1
ATOM 666 O O . LYS A 1 91 ? -10.145 1.257 22.826 1.00 71.88 91 LYS A O 1
ATOM 671 N N . ILE A 1 92 ? -9.075 -0.714 22.820 1.00 69.81 92 ILE A N 1
ATOM 672 C CA . ILE A 1 92 ? -9.463 -1.212 21.505 1.00 69.81 92 ILE A CA 1
ATOM 673 C C . ILE A 1 92 ? -10.249 -2.511 21.786 1.00 69.81 92 ILE A C 1
ATOM 675 O O . ILE A 1 92 ? -9.677 -3.424 22.373 1.00 69.81 92 ILE A O 1
ATOM 679 N N . ASP A 1 93 ? -11.562 -2.563 21.493 1.00 66.75 93 ASP A N 1
ATOM 680 C CA . ASP A 1 93 ? -12.404 -3.779 21.634 1.00 66.75 93 ASP A CA 1
ATOM 681 C C . ASP A 1 93 ? -12.016 -4.940 20.681 1.00 66.75 93 ASP A C 1
ATOM 683 O O . ASP A 1 93 ? -10.871 -4.994 20.256 1.00 66.75 93 ASP A O 1
ATOM 687 N N . ALA A 1 94 ? -12.893 -5.914 20.375 1.00 66.75 94 ALA A N 1
ATOM 688 C CA . ALA A 1 94 ? -12.622 -7.016 19.417 1.00 66.75 94 ALA A CA 1
ATOM 689 C C . ALA A 1 94 ? -13.247 -6.820 18.010 1.00 66.75 94 ALA A C 1
ATOM 691 O O . ALA A 1 94 ? -12.944 -7.572 17.087 1.00 66.75 94 ALA A O 1
ATOM 692 N N . THR A 1 95 ? -14.079 -5.782 17.833 1.00 60.25 95 THR A N 1
ATOM 693 C CA . THR A 1 95 ? -14.733 -5.396 16.570 1.00 60.25 95 THR A CA 1
ATOM 694 C C . THR A 1 95 ? -14.139 -4.234 15.753 1.00 60.25 95 THR A C 1
ATOM 696 O O . THR A 1 95 ? -14.051 -4.319 14.537 1.00 60.25 95 THR A O 1
ATOM 699 N N . GLY A 1 96 ? -13.809 -3.097 16.352 1.00 62.22 96 GLY A N 1
ATOM 700 C CA . GLY A 1 96 ? -13.365 -1.903 15.584 1.00 62.22 96 GLY A CA 1
ATOM 701 C C . GLY A 1 96 ? -12.851 -0.766 16.465 1.00 62.22 96 GLY A C 1
ATOM 702 O O . GLY A 1 96 ? -11.967 0.009 16.095 1.00 62.22 96 GLY A O 1
ATOM 703 N N . LYS A 1 97 ? -13.437 -0.704 17.654 1.00 65.25 97 LYS A N 1
ATOM 704 C CA . LYS A 1 97 ? -13.652 0.489 18.434 1.00 65.25 97 LYS A CA 1
ATOM 705 C C . LYS A 1 97 ? -12.541 0.834 19.414 1.00 65.25 97 LYS A C 1
ATOM 707 O O . LYS A 1 97 ? -12.247 0.085 20.343 1.00 65.25 97 LYS A O 1
ATOM 712 N N . ILE A 1 98 ? -12.046 2.056 19.262 1.00 69.62 98 ILE A N 1
ATOM 713 C CA . ILE A 1 98 ? -11.277 2.750 20.284 1.00 69.62 98 ILE A CA 1
ATOM 714 C C . ILE A 1 98 ? -12.275 3.355 21.289 1.00 69.62 98 ILE A C 1
ATOM 716 O O . ILE A 1 98 ? -13.069 4.218 20.920 1.00 69.62 98 ILE A O 1
ATOM 720 N N . SER A 1 99 ? -12.291 2.898 22.537 1.00 66.44 99 SER A N 1
ATOM 721 C CA . SER A 1 99 ? -13.120 3.426 23.624 1.00 66.44 99 SER A CA 1
ATOM 722 C C . SER A 1 99 ? -12.245 4.102 24.659 1.00 66.44 99 SER A C 1
ATOM 724 O O . SER A 1 99 ? -11.320 3.463 25.155 1.00 66.44 99 SER A O 1
ATOM 726 N N . VAL A 1 100 ? -12.573 5.328 25.068 1.00 62.69 100 VAL A N 1
ATOM 727 C CA . VAL A 1 100 ? -12.026 5.806 26.333 1.00 62.69 100 VAL A CA 1
ATOM 728 C C . VAL A 1 100 ? -12.630 4.944 27.441 1.00 62.69 100 VAL A C 1
ATOM 730 O O . VAL A 1 100 ? -13.850 4.782 27.469 1.00 62.69 100 VAL A O 1
ATOM 733 N N . VAL A 1 101 ? -11.824 4.323 28.300 1.00 60.75 101 VAL A N 1
ATOM 734 C CA . VAL A 1 101 ? -12.353 3.689 29.510 1.00 60.75 101 VAL A CA 1
ATOM 735 C C . VAL A 1 101 ? -12.861 4.833 30.363 1.00 60.75 101 VAL A C 1
ATOM 737 O O . VAL A 1 101 ? -12.086 5.534 31.006 1.00 60.75 101 VAL A O 1
ATOM 740 N N . GLN A 1 102 ? -14.165 5.078 30.299 1.00 54.59 102 GLN A N 1
ATOM 741 C CA . GLN A 1 102 ? -14.806 5.910 31.295 1.00 54.59 1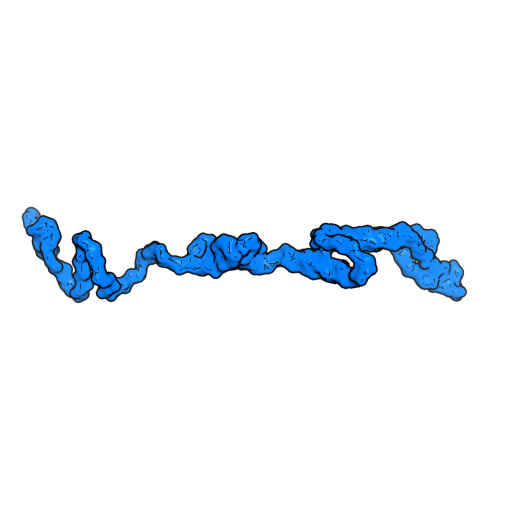02 GLN A CA 1
ATOM 742 C C . GLN A 1 102 ? -14.537 5.236 32.640 1.00 54.59 102 GLN A C 1
ATOM 744 O O . GLN A 1 102 ? -14.640 4.010 32.747 1.00 54.59 102 GLN A O 1
ATOM 749 N N . SER A 1 103 ? -14.048 6.027 33.591 1.00 47.25 103 SER A N 1
ATOM 750 C CA . SER A 1 103 ? -13.532 5.615 34.891 1.00 47.25 103 SER A CA 1
ATOM 751 C C . SER A 1 103 ? -14.628 5.026 35.781 1.00 47.25 103 SER A C 1
ATOM 753 O O . SER A 1 103 ? -14.933 5.519 36.860 1.00 47.25 103 SER A O 1
ATOM 755 N N . ASP A 1 104 ? -15.205 3.899 35.388 1.00 56.34 104 ASP A N 1
ATOM 756 C CA . ASP A 1 104 ? -16.163 3.183 36.215 1.00 56.34 104 ASP A CA 1
ATOM 757 C C . ASP A 1 104 ? -15.406 2.340 37.245 1.00 56.34 104 ASP A C 1
ATOM 759 O O . ASP A 1 104 ? -15.472 1.109 37.220 1.00 56.34 104 ASP A O 1
ATOM 763 N N . LYS A 1 105 ? -14.651 2.989 38.143 1.00 52.62 105 LYS A N 1
ATOM 764 C CA . LYS A 1 105 ? -14.355 2.450 39.480 1.00 52.62 105 LYS A CA 1
ATOM 765 C C . LYS A 1 105 ? -13.647 3.460 40.381 1.00 52.62 105 LYS A C 1
ATOM 767 O O . LYS A 1 105 ? -12.479 3.305 40.708 1.00 52.62 105 LYS A O 1
ATOM 772 N N . TYR A 1 106 ? -14.428 4.413 40.878 1.00 51.09 106 TYR A N 1
ATOM 773 C CA . TYR A 1 106 ? -14.139 5.147 42.111 1.00 51.09 106 TYR A CA 1
ATOM 774 C C . TYR A 1 106 ? -12.805 5.900 42.095 1.00 51.09 106 TYR A C 1
ATOM 776 O O . TYR A 1 106 ? -11.867 5.539 42.808 1.00 51.09 106 TYR A O 1
ATOM 784 N N . ASP A 1 107 ? -12.753 7.008 41.359 1.00 48.25 107 ASP A N 1
ATOM 785 C CA . ASP A 1 107 ? -11.808 8.057 41.715 1.00 48.25 107 ASP A CA 1
ATOM 786 C C . ASP A 1 107 ? -12.115 8.455 43.166 1.00 48.25 107 ASP A C 1
ATOM 788 O O . ASP A 1 107 ? -13.207 8.936 43.488 1.00 48.25 107 ASP A O 1
ATOM 792 N N . LEU A 1 108 ? -11.182 8.156 44.074 1.00 46.12 108 LEU A N 1
ATOM 793 C CA . LEU A 1 108 ? -11.183 8.640 45.451 1.00 46.12 108 LEU A CA 1
ATOM 794 C C . LEU A 1 108 ? -11.140 10.170 45.398 1.00 46.12 108 LEU A C 1
ATOM 796 O O . LEU A 1 108 ? -10.069 10.766 45.457 1.00 46.12 108 LEU A O 1
ATOM 800 N N . GLY A 1 109 ? -12.288 10.813 45.201 1.00 49.91 109 GLY A N 1
ATOM 801 C CA . GLY A 1 109 ? -12.286 12.244 44.931 1.00 49.91 109 GLY A CA 1
ATOM 802 C C . GLY A 1 109 ? -13.547 12.855 44.346 1.00 49.91 109 GLY A C 1
ATOM 803 O O . GLY A 1 109 ? -13.648 14.077 44.388 1.00 49.91 109 GLY A O 1
ATOM 804 N N . GLU A 1 110 ? -14.539 12.096 43.877 1.00 49.38 110 GLU A N 1
ATOM 805 C CA . GLU A 1 110 ? -15.841 12.716 43.603 1.00 49.38 110 GLU A CA 1
ATOM 806 C C . GLU A 1 110 ? -16.688 12.757 44.882 1.00 49.38 110 GLU A C 1
ATOM 808 O O . GLU A 1 110 ? -17.246 11.758 45.341 1.00 49.38 110 GLU A O 1
ATOM 813 N N . PHE A 1 111 ? -16.787 13.949 45.477 1.00 48.75 111 PHE A N 1
ATOM 814 C CA . PHE A 1 111 ? -17.785 14.277 46.497 1.00 48.75 111 PHE A CA 1
ATOM 815 C C . PHE A 1 111 ? -19.188 14.230 45.862 1.00 48.75 111 PHE A C 1
ATOM 817 O O . PHE A 1 111 ? -19.757 15.251 45.478 1.00 48.75 111 PHE A O 1
ATOM 824 N N . TYR A 1 112 ? -19.778 13.039 45.749 1.00 44.16 112 TYR A N 1
ATOM 825 C CA . TYR A 1 112 ? -21.194 12.904 45.410 1.00 44.16 112 TYR A CA 1
ATOM 826 C C . TYR A 1 112 ? -22.039 13.367 46.602 1.00 44.16 112 TYR A C 1
ATOM 828 O O . TYR A 1 112 ? -22.277 12.619 47.551 1.00 44.16 112 TYR A O 1
ATOM 836 N N . TYR A 1 113 ? -22.506 14.617 46.551 1.00 44.91 113 TYR A N 1
ATOM 837 C CA . TYR A 1 113 ? -23.508 15.171 47.464 1.00 44.91 113 TYR A CA 1
ATOM 838 C C . TYR A 1 113 ? -24.846 14.405 47.298 1.00 44.91 113 TYR A C 1
ATOM 840 O O . TYR A 1 113 ? -25.731 14.775 46.533 1.00 44.91 113 TYR A O 1
ATOM 848 N N . PHE A 1 114 ? -24.970 13.288 48.016 1.00 49.59 114 PHE A N 1
ATOM 849 C CA . PHE A 1 114 ? -26.214 12.685 48.516 1.00 49.59 114 PHE A CA 1
ATOM 850 C C . PHE A 1 114 ? -27.350 12.345 47.553 1.00 49.59 114 PHE A C 1
ATOM 852 O O . PHE A 1 114 ? -28.478 12.678 47.889 1.00 49.59 114 PHE A O 1
ATOM 859 N N . ARG A 1 115 ? -27.167 11.584 46.465 1.00 53.66 115 ARG A N 1
ATOM 860 C CA . ARG A 1 115 ? -28.305 10.797 45.926 1.00 53.66 115 ARG A CA 1
ATOM 861 C C . ARG A 1 115 ? -27.894 9.454 45.332 1.00 53.66 115 ARG A C 1
ATOM 863 O O . ARG A 1 115 ? -27.729 9.307 44.130 1.00 53.66 115 ARG A O 1
ATOM 870 N N . HIS A 1 116 ? -27.841 8.448 46.197 1.00 50.25 116 HIS A N 1
ATOM 871 C CA . HIS A 1 116 ? -28.081 7.063 45.817 1.00 50.25 116 HIS A CA 1
ATOM 872 C C . HIS A 1 116 ? -29.550 6.744 46.155 1.00 50.25 116 HIS A C 1
ATOM 874 O O . HIS A 1 116 ? -29.929 6.898 47.315 1.00 50.25 116 HIS A O 1
ATOM 880 N N . PRO A 1 117 ? -30.386 6.288 45.202 1.00 56.78 117 PRO A N 1
ATOM 881 C CA . PRO A 1 117 ? -31.800 5.995 45.468 1.00 56.78 117 PRO A CA 1
ATOM 882 C C . PRO A 1 117 ? -32.062 4.806 46.420 1.00 56.78 117 PRO A C 1
ATOM 884 O O . PRO A 1 117 ? -33.215 4.554 46.755 1.00 56.78 117 PRO A O 1
ATOM 887 N N . THR A 1 118 ? -31.038 4.065 46.867 1.00 60.88 118 THR A N 1
ATOM 888 C CA . THR A 1 118 ? -31.205 2.769 47.555 1.00 60.88 118 THR A CA 1
ATOM 889 C C . THR A 1 118 ? -30.037 2.412 48.486 1.00 60.88 118 THR A C 1
ATOM 891 O O . THR A 1 118 ? -29.350 1.425 48.262 1.00 60.88 118 THR A O 1
ATOM 894 N N . LEU A 1 119 ? -29.789 3.201 49.534 1.00 55.97 119 LEU A N 1
ATOM 895 C CA . LEU A 1 119 ? -28.702 2.958 50.501 1.00 55.97 119 LEU A CA 1
ATOM 896 C C . LEU A 1 119 ? -28.535 1.467 50.865 1.00 55.97 119 LEU A C 1
ATOM 898 O O . LEU A 1 119 ? -29.502 0.789 51.219 1.00 55.97 119 LEU A O 1
ATOM 902 N N . LYS A 1 120 ? -27.293 0.961 50.807 1.00 56.41 120 LYS A N 1
ATOM 903 C CA . LYS A 1 120 ? -26.974 -0.387 51.300 1.00 56.41 120 LYS A CA 1
ATOM 904 C C . LYS A 1 120 ? -27.386 -0.509 52.7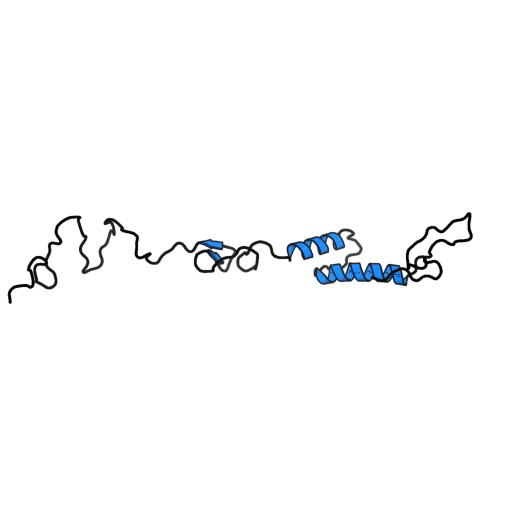76 1.00 56.41 120 LYS A C 1
ATOM 906 O O . LYS A 1 120 ? -27.163 0.439 53.534 1.00 56.41 120 LYS A O 1
ATOM 911 N N . PRO A 1 121 ? -27.911 -1.668 53.215 1.00 60.97 121 PRO A N 1
ATOM 912 C CA . PRO A 1 121 ? -28.191 -1.913 54.627 1.00 60.97 121 PRO A CA 1
ATOM 913 C C . PRO A 1 121 ? -26.959 -1.597 55.489 1.00 60.97 121 PRO A C 1
ATOM 915 O O . PRO A 1 121 ? -25.874 -2.110 55.220 1.00 60.97 121 PRO A O 1
ATOM 918 N N . GLY A 1 122 ? -27.116 -0.723 56.488 1.00 58.88 122 GLY A N 1
ATOM 919 C CA . GLY A 1 122 ? -26.031 -0.286 57.377 1.00 58.88 122 GLY A CA 1
ATOM 920 C C . GLY A 1 122 ? -25.376 1.063 57.042 1.00 58.88 122 GLY A C 1
ATOM 921 O O . GLY A 1 122 ? -24.503 1.488 57.792 1.00 58.88 122 GLY A O 1
ATOM 922 N N . PHE A 1 123 ? -25.793 1.761 55.977 1.00 57.72 123 PHE A N 1
ATOM 923 C CA . PHE A 1 123 ? -25.300 3.106 55.639 1.00 57.72 123 PHE A CA 1
ATOM 924 C C . PHE A 1 123 ? -26.360 4.185 55.901 1.00 57.72 123 PHE A C 1
ATOM 926 O O . PHE A 1 123 ? -27.521 4.020 55.531 1.00 57.72 123 PHE A O 1
ATOM 933 N N . ALA A 1 124 ? -25.951 5.308 56.501 1.00 61.97 124 ALA A N 1
ATOM 934 C CA . ALA A 1 124 ? -26.801 6.475 56.745 1.00 61.97 124 ALA A CA 1
ATOM 935 C C . ALA A 1 124 ? -26.432 7.633 55.795 1.00 61.97 124 ALA A C 1
ATOM 937 O O . ALA A 1 124 ? -25.246 7.836 55.516 1.00 61.97 124 ALA A O 1
ATOM 938 N N . PRO A 1 125 ? -27.408 8.409 55.292 1.00 59.34 125 PRO A N 1
ATOM 939 C CA . PRO A 1 125 ? -27.118 9.591 54.489 1.00 59.34 125 PRO A CA 1
ATOM 940 C C . PRO A 1 125 ? -26.546 10.701 55.388 1.00 59.34 125 PRO A C 1
ATOM 942 O O . PRO A 1 125 ? -27.129 11.016 56.423 1.00 59.34 125 PRO A O 1
ATOM 945 N N . LEU A 1 126 ? -25.426 11.329 55.008 1.00 56.03 126 LEU A N 1
ATOM 946 C CA . LEU A 1 126 ? -24.907 12.491 55.746 1.00 56.03 126 LEU A CA 1
ATOM 947 C C . LEU A 1 126 ? -25.651 13.763 55.319 1.00 56.03 126 LEU A C 1
ATOM 949 O O . LEU A 1 126 ? -25.221 14.494 54.442 1.00 56.03 126 LEU A O 1
ATOM 953 N N . GLN A 1 127 ? -26.782 14.072 55.938 1.00 56.50 127 GLN A N 1
ATOM 954 C CA . GLN A 1 127 ? -27.527 15.290 55.612 1.00 56.50 127 GLN A CA 1
ATOM 955 C C . GLN A 1 127 ? -26.910 16.525 56.288 1.00 56.50 127 GLN A C 1
ATOM 957 O O . GLN A 1 127 ? -27.506 17.062 57.208 1.00 56.50 127 GLN A O 1
ATOM 962 N N . GLY A 1 128 ? -25.710 16.946 55.866 1.00 54.19 128 GLY A N 1
ATOM 963 C CA . GLY A 1 128 ? -25.121 18.282 56.103 1.00 54.19 128 GLY A CA 1
ATOM 964 C C . GLY A 1 128 ? -25.190 18.884 57.521 1.00 54.19 128 GLY A C 1
ATOM 965 O O . GLY A 1 128 ? -25.050 20.094 57.664 1.00 54.19 128 GLY A O 1
ATOM 966 N N . GLY A 1 129 ? -25.419 18.076 58.554 1.00 61.38 129 GLY A N 1
ATOM 967 C CA . GLY A 1 129 ? -25.609 18.466 59.951 1.00 61.38 129 GLY A CA 1
ATOM 968 C C . GLY A 1 129 ? -24.837 17.534 60.885 1.00 61.38 129 GLY A C 1
ATOM 969 O O . GLY A 1 129 ? -24.133 16.637 60.417 1.00 61.38 129 GLY A O 1
ATOM 970 N N . LEU A 1 130 ? -24.941 17.751 62.205 1.00 56.97 130 LEU A N 1
ATOM 971 C CA . LEU A 1 130 ? -24.284 16.901 63.209 1.00 56.97 130 LEU A CA 1
ATOM 972 C C . LEU A 1 130 ? -24.591 15.421 62.928 1.00 56.97 130 LEU A C 1
ATOM 974 O O . LEU A 1 130 ? -25.761 15.047 62.800 1.00 56.97 130 LEU A O 1
ATOM 978 N N . ILE A 1 131 ? -23.548 14.587 62.862 1.00 59.25 131 ILE A N 1
ATOM 979 C CA . ILE A 1 131 ? -23.704 13.134 62.753 1.00 59.25 131 ILE A CA 1
ATOM 980 C C . ILE A 1 131 ? -24.486 12.676 63.987 1.00 59.25 131 ILE A C 1
ATOM 982 O O . ILE A 1 131 ? -23.980 12.698 65.106 1.00 59.25 131 ILE A O 1
ATOM 986 N N . SER A 1 132 ? -25.745 12.311 63.775 1.00 63.50 132 SER A N 1
ATOM 987 C CA . SER A 1 132 ? -26.684 11.910 64.816 1.00 63.50 132 SER A CA 1
ATOM 988 C C . SER A 1 132 ? -27.332 10.589 64.418 1.00 63.50 132 SER A C 1
ATOM 990 O O . SER A 1 132 ? -27.560 10.318 63.239 1.00 63.50 132 SER A O 1
ATOM 992 N N . GLY A 1 133 ? -27.562 9.723 65.402 1.00 63.94 133 GLY A N 1
ATOM 993 C CA . GLY A 1 133 ? -28.099 8.383 65.187 1.00 63.94 133 GLY A CA 1
ATOM 994 C C . GLY A 1 133 ? -27.590 7.378 66.215 1.00 63.94 133 GLY A C 1
ATOM 995 O O . GLY A 1 133 ? -26.803 7.717 67.100 1.00 63.94 133 GLY A O 1
ATOM 996 N N . VAL A 1 134 ? -28.048 6.134 66.077 1.00 60.06 134 VAL A N 1
ATOM 997 C CA . VAL A 1 134 ? -27.667 5.002 66.929 1.00 60.06 134 VAL A CA 1
ATOM 998 C C . VAL A 1 134 ? -26.906 3.993 66.075 1.00 60.06 134 VAL A C 1
ATOM 1000 O O . VAL A 1 134 ? -27.432 3.512 65.073 1.00 60.06 134 VAL A O 1
ATOM 1003 N N . TYR A 1 135 ? -25.680 3.652 66.467 1.00 60.09 135 TYR A N 1
ATOM 1004 C CA . TYR A 1 135 ? -24.885 2.608 65.824 1.00 60.09 135 TYR A CA 1
ATOM 1005 C C . TYR A 1 135 ? -24.593 1.498 66.834 1.00 60.09 135 TYR A C 1
ATOM 1007 O O . TYR A 1 135 ? -24.082 1.760 67.919 1.00 60.09 135 TYR A O 1
ATOM 1015 N N . GLN A 1 136 ? -24.968 0.256 66.501 1.00 65.50 136 GLN A N 1
ATOM 1016 C CA . GLN A 1 136 ? -24.839 -0.915 67.388 1.00 65.50 136 GLN A CA 1
ATOM 1017 C C . GLN A 1 136 ? -25.404 -0.688 68.806 1.00 65.50 136 GLN A C 1
ATOM 1019 O O . GLN A 1 136 ? -24.834 -1.126 69.802 1.00 65.50 136 GLN A O 1
ATOM 1024 N N . GLY A 1 137 ? -26.528 0.027 68.901 1.00 63.31 137 GLY A N 1
ATOM 1025 C CA . GLY A 1 137 ? -27.194 0.306 70.176 1.00 63.31 137 GLY A CA 1
ATOM 1026 C C . GLY A 1 137 ? -26.581 1.441 71.005 1.00 63.31 137 GLY A C 1
ATOM 1027 O O . GLY A 1 137 ? -27.061 1.676 72.108 1.00 63.31 137 GLY A O 1
ATOM 1028 N N . LYS A 1 138 ? -25.572 2.165 70.496 1.00 58.47 138 LYS A N 1
ATOM 1029 C CA . LYS A 1 138 ? -25.008 3.362 71.143 1.00 58.47 138 LYS A CA 1
ATOM 1030 C C . LYS A 1 138 ? -25.296 4.625 70.344 1.00 58.47 138 LYS A C 1
ATOM 1032 O O . LYS A 1 138 ? -25.196 4.620 69.116 1.00 58.47 138 LYS A O 1
ATOM 1037 N N . ASN A 1 139 ? -25.631 5.709 71.039 1.00 64.88 139 ASN A N 1
ATOM 1038 C CA . ASN A 1 139 ? -25.783 7.016 70.410 1.00 64.88 139 ASN A CA 1
ATOM 1039 C C . ASN A 1 139 ? -24.420 7.487 69.898 1.00 64.88 139 ASN A C 1
ATOM 1041 O O . ASN A 1 139 ? -23.441 7.498 70.640 1.00 64.88 139 ASN A O 1
ATOM 1045 N N . ILE A 1 140 ? -24.362 7.914 68.639 1.00 68.00 140 ILE A N 1
ATOM 1046 C CA . ILE A 1 140 ? -23.123 8.363 67.982 1.00 68.00 140 ILE A CA 1
ATOM 1047 C C . ILE A 1 140 ? -22.536 9.623 68.665 1.00 68.00 140 ILE A C 1
ATOM 1049 O O . ILE A 1 140 ? -21.370 9.954 68.478 1.00 68.00 140 ILE A O 1
ATOM 1053 N N . THR A 1 141 ? -23.318 10.300 69.511 1.00 62.28 141 THR A N 1
ATOM 1054 C CA . THR A 1 141 ? -22.943 11.509 70.258 1.00 62.28 141 THR A CA 1
ATOM 1055 C C . THR A 1 141 ? -22.368 11.260 71.659 1.00 62.28 141 THR A C 1
ATOM 1057 O O . THR A 1 141 ? -21.981 12.222 72.320 1.00 62.28 141 THR A O 1
ATOM 1060 N N . GLU A 1 142 ? -22.306 10.019 72.155 1.00 54.03 142 GLU A N 1
ATOM 1061 C CA . GLU A 1 142 ? -21.685 9.729 73.457 1.00 54.03 142 GLU A CA 1
ATOM 1062 C C . GLU A 1 142 ? -20.153 9.702 73.317 1.00 54.03 142 GLU A C 1
ATOM 1064 O O . GLU A 1 142 ? -19.564 8.760 72.788 1.00 54.03 142 GLU A O 1
ATOM 1069 N N . SER A 1 143 ? -19.502 10.778 73.771 1.00 53.16 143 SER A N 1
ATOM 1070 C CA . SER A 1 143 ? -18.042 10.883 73.882 1.00 53.16 143 SER A CA 1
ATOM 1071 C C . SER A 1 143 ? -17.486 9.725 74.722 1.00 53.16 143 SER A C 1
ATOM 1073 O O . SER A 1 143 ? -17.851 9.575 75.884 1.00 53.16 143 SER A O 1
ATOM 1075 N N . LEU A 1 144 ? -16.560 8.935 74.169 1.00 54.34 144 LEU A N 1
ATOM 1076 C CA . LEU A 1 144 ? -15.852 7.840 74.861 1.00 54.34 144 LEU A CA 1
ATOM 1077 C C . LEU A 1 144 ? -14.839 8.322 75.926 1.00 54.34 144 LEU A C 1
ATOM 1079 O O . LEU A 1 144 ? -13.968 7.562 76.340 1.00 54.34 144 LEU A O 1
ATOM 1083 N N . LEU A 1 145 ? -14.932 9.573 76.377 1.00 55.47 145 LEU A N 1
ATOM 1084 C CA . LEU A 1 145 ? -14.067 10.156 77.401 1.00 55.47 145 LEU A CA 1
ATOM 1085 C C . LEU A 1 145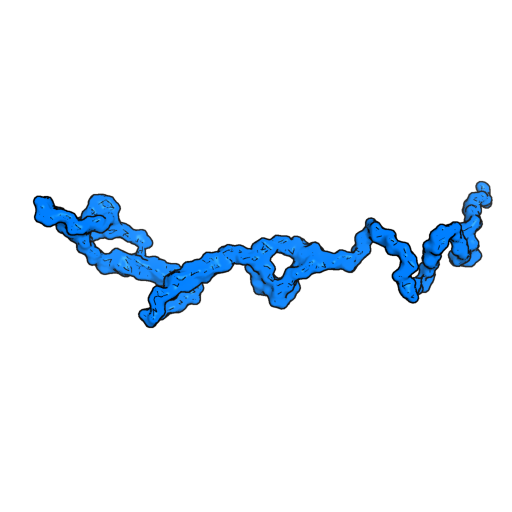 ? -14.860 10.372 78.695 1.00 55.47 145 LEU A C 1
ATOM 1087 O O . LEU A 1 145 ? -15.183 11.497 79.068 1.00 55.47 145 LEU A O 1
ATOM 1091 N N . SER A 1 146 ? -15.173 9.276 79.380 1.00 53.84 146 SER A N 1
ATOM 1092 C CA . SER A 1 146 ? -15.423 9.291 80.824 1.00 53.84 146 SER A CA 1
ATOM 1093 C C . SER A 1 146 ? -14.690 8.107 81.455 1.00 53.84 146 SER A C 1
ATOM 1095 O O . SER A 1 146 ? -15.256 7.030 81.658 1.00 53.84 146 SER A O 1
ATOM 1097 N N . GLY A 1 147 ? -13.399 8.321 81.686 1.00 40.56 147 GLY A N 1
ATOM 1098 C CA . GLY A 1 147 ? -12.472 7.483 82.436 1.00 40.56 147 GLY A CA 1
ATOM 1099 C C . GLY A 1 147 ? -11.355 8.376 82.943 1.00 40.56 147 GLY A C 1
ATOM 1100 O O . GLY A 1 147 ? -10.854 9.167 82.112 1.00 40.56 147 GLY A O 1
#

Radius of gyration: 38.72 Å; chains: 1; bounding box: 64×30×119 Å

pLDDT: mean 70.57, std 14.03, range [40.56, 91.88]